Protein AF-A0A3B3WL18-F1 (afdb_monomer)

Structure (mmCIF, N/CA/C/O backbone):
data_AF-A0A3B3WL18-F1
#
_entry.id   AF-A0A3B3WL18-F1
#
loop_
_atom_site.group_PDB
_atom_site.id
_atom_site.type_symbol
_atom_site.label_atom_id
_atom_site.label_alt_id
_atom_site.label_comp_id
_atom_site.label_asym_id
_atom_site.label_entity_id
_atom_site.label_seq_id
_atom_site.pdbx_PDB_ins_code
_atom_site.Cartn_x
_atom_site.Cartn_y
_atom_site.Cartn_z
_atom_site.occupancy
_atom_site.B_iso_or_equiv
_atom_site.auth_seq_id
_atom_site.auth_comp_id
_atom_site.auth_asym_id
_atom_site.auth_atom_id
_atom_site.pdbx_PDB_model_num
ATOM 1 N N . MET A 1 1 ? 36.264 -3.648 -17.720 1.00 42.28 1 MET A N 1
ATOM 2 C CA . MET A 1 1 ? 35.865 -4.109 -16.369 1.00 42.28 1 MET A CA 1
ATOM 3 C C . MET A 1 1 ? 34.343 -4.111 -16.274 1.00 42.28 1 MET A C 1
ATOM 5 O O . MET A 1 1 ? 33.758 -3.117 -16.692 1.00 42.28 1 MET A O 1
ATOM 9 N N . PRO A 1 2 ? 33.672 -5.177 -15.800 1.00 60.69 2 PRO A N 1
ATOM 10 C CA . PRO A 1 2 ? 32.217 -5.163 -15.681 1.00 60.69 2 PRO A CA 1
ATOM 11 C C . PRO A 1 2 ? 31.807 -4.180 -14.574 1.00 60.69 2 PRO A C 1
ATOM 13 O O . PRO A 1 2 ? 32.165 -4.352 -13.411 1.00 60.69 2 PRO A O 1
ATOM 16 N N . GLY A 1 3 ? 31.094 -3.117 -14.956 1.00 58.31 3 GLY A N 1
ATOM 17 C CA . GLY A 1 3 ? 30.646 -2.064 -14.047 1.00 58.31 3 GLY A CA 1
ATOM 18 C C . GLY A 1 3 ? 29.757 -2.626 -12.941 1.00 58.31 3 GLY A C 1
ATOM 19 O O . GLY A 1 3 ? 28.768 -3.314 -13.207 1.00 58.31 3 GLY A O 1
ATOM 20 N N . GLN A 1 4 ? 30.113 -2.341 -11.690 1.00 63.97 4 GLN A N 1
ATOM 21 C CA . GLN A 1 4 ? 29.353 -2.748 -10.513 1.00 63.97 4 GLN A CA 1
ATOM 22 C C . GLN A 1 4 ? 27.944 -2.146 -10.586 1.00 63.97 4 GLN A C 1
ATOM 24 O O . GLN A 1 4 ? 27.729 -0.972 -10.280 1.00 63.97 4 GLN A O 1
ATOM 29 N N . LYS A 1 5 ? 26.962 -2.954 -11.004 1.00 62.72 5 LYS A N 1
ATOM 30 C CA . LYS A 1 5 ? 25.544 -2.579 -10.972 1.00 62.72 5 LYS A CA 1
ATOM 31 C C . LYS A 1 5 ? 25.179 -2.223 -9.532 1.00 62.72 5 LYS A C 1
ATOM 33 O O . LYS A 1 5 ? 25.142 -3.094 -8.661 1.00 62.72 5 LYS A O 1
ATOM 38 N N . ARG A 1 6 ? 24.911 -0.939 -9.282 1.00 66.81 6 ARG A N 1
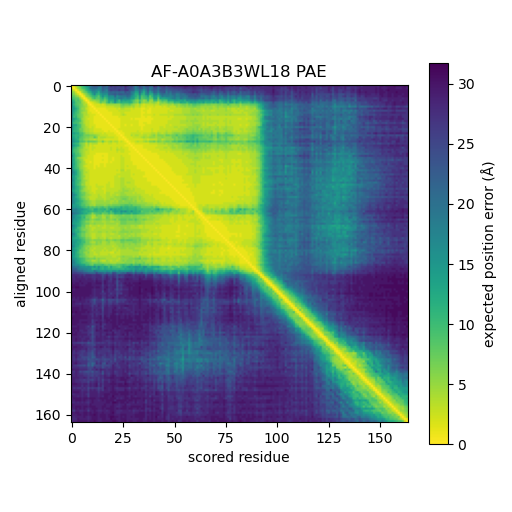ATOM 39 C CA . ARG A 1 6 ? 24.417 -0.444 -7.994 1.00 66.81 6 ARG A CA 1
ATOM 40 C C . ARG A 1 6 ? 23.100 -1.159 -7.686 1.00 66.81 6 ARG A C 1
ATOM 42 O O . ARG A 1 6 ? 22.099 -0.968 -8.372 1.00 66.81 6 ARG A O 1
ATOM 49 N N . LYS A 1 7 ? 23.112 -2.024 -6.673 1.00 72.12 7 LYS A N 1
ATOM 50 C CA . LYS A 1 7 ? 21.902 -2.666 -6.155 1.00 72.12 7 LYS A CA 1
ATOM 51 C C . LYS A 1 7 ? 21.141 -1.612 -5.356 1.00 72.12 7 LYS A C 1
ATOM 53 O O . LYS A 1 7 ? 21.628 -1.158 -4.324 1.00 72.12 7 LYS A O 1
ATOM 58 N N . TYR A 1 8 ? 19.971 -1.200 -5.836 1.00 75.88 8 TYR A N 1
ATOM 59 C CA . TYR A 1 8 ? 19.087 -0.338 -5.057 1.00 75.88 8 TYR A CA 1
ATOM 60 C C . TYR A 1 8 ? 18.666 -1.085 -3.787 1.00 75.88 8 TYR A C 1
ATOM 62 O O . TYR A 1 8 ? 18.052 -2.148 -3.863 1.00 75.88 8 TYR A O 1
ATOM 70 N N . ASN A 1 9 ? 19.027 -0.548 -2.622 1.00 80.50 9 ASN A N 1
ATOM 71 C CA . ASN A 1 9 ? 18.653 -1.121 -1.335 1.00 80.50 9 ASN A CA 1
ATOM 72 C C . ASN A 1 9 ? 17.191 -0.750 -1.059 1.00 80.50 9 ASN A C 1
ATOM 74 O O . ASN A 1 9 ? 16.915 0.384 -0.693 1.00 80.50 9 ASN A O 1
ATOM 78 N N . VAL A 1 10 ? 16.248 -1.650 -1.326 1.00 91.00 10 VAL A N 1
ATOM 79 C CA . VAL A 1 10 ? 14.809 -1.448 -1.094 1.00 91.00 10 VAL A CA 1
ATOM 80 C C . VAL A 1 10 ? 14.252 -2.627 -0.307 1.00 91.00 10 VAL A C 1
ATOM 82 O O . VAL A 1 10 ? 14.667 -3.765 -0.522 1.00 91.00 10 VAL A O 1
ATOM 85 N N . ARG A 1 11 ? 13.299 -2.367 0.599 1.00 92.25 11 ARG A N 1
ATOM 86 C CA . ARG A 1 11 ? 12.711 -3.414 1.451 1.00 92.25 11 ARG A CA 1
ATOM 87 C C . ARG A 1 11 ? 11.933 -4.454 0.643 1.00 92.25 11 ARG A C 1
ATOM 89 O O . ARG A 1 11 ? 11.974 -5.636 0.972 1.00 92.25 11 ARG A O 1
ATOM 96 N N . PHE A 1 12 ? 11.247 -4.011 -0.409 1.00 92.88 12 PHE A N 1
ATOM 97 C CA . PHE A 1 12 ? 10.486 -4.875 -1.306 1.00 92.88 12 PHE A CA 1
ATOM 98 C C . PHE A 1 12 ? 11.288 -5.177 -2.580 1.00 92.88 12 PHE A C 1
ATOM 100 O O . PHE A 1 12 ? 11.717 -4.239 -3.254 1.00 92.88 12 PHE A O 1
ATOM 107 N N . PRO A 1 13 ? 11.481 -6.456 -2.955 1.00 94.00 13 PRO A N 1
ATOM 108 C CA . PRO A 1 13 ? 12.221 -6.815 -4.161 1.00 94.00 13 PRO A CA 1
ATOM 109 C C . PRO A 1 13 ? 11.551 -6.274 -5.441 1.00 94.00 13 PRO A C 1
ATOM 111 O O . PRO A 1 13 ? 10.401 -6.635 -5.716 1.00 94.00 13 PRO A O 1
ATOM 114 N N . PRO A 1 14 ? 12.266 -5.516 -6.298 1.00 93.44 14 PRO A N 1
ATOM 115 C CA . PRO A 1 14 ? 11.706 -4.958 -7.535 1.00 93.44 14 PRO A CA 1
ATOM 116 C C . PRO A 1 14 ? 11.103 -6.017 -8.471 1.00 93.44 14 PRO A C 1
ATOM 118 O O . PRO A 1 14 ? 10.073 -5.791 -9.100 1.00 93.44 14 PRO A O 1
ATOM 121 N N . GLY A 1 15 ? 11.703 -7.213 -8.525 1.00 94.50 15 GLY A N 1
ATOM 122 C CA . GLY A 1 15 ? 11.202 -8.320 -9.346 1.00 94.50 15 GLY A CA 1
ATOM 123 C C . GLY A 1 15 ? 9.836 -8.854 -8.903 1.00 94.50 15 GLY A C 1
ATOM 124 O O . GLY A 1 15 ? 9.046 -9.275 -9.743 1.00 94.50 15 GLY A O 1
ATOM 125 N N . ARG A 1 16 ? 9.519 -8.807 -7.601 1.00 96.38 16 ARG A N 1
ATOM 126 C CA . ARG A 1 16 ? 8.196 -9.199 -7.086 1.00 96.38 16 ARG A CA 1
ATOM 127 C C . ARG A 1 16 ? 7.136 -8.168 -7.464 1.00 96.38 16 ARG A C 1
ATOM 129 O O . ARG A 1 16 ? 6.062 -8.556 -7.905 1.00 96.38 16 ARG A O 1
ATOM 136 N N . ILE A 1 17 ? 7.474 -6.883 -7.365 1.00 96.69 17 ILE A N 1
ATOM 137 C CA . ILE A 1 17 ? 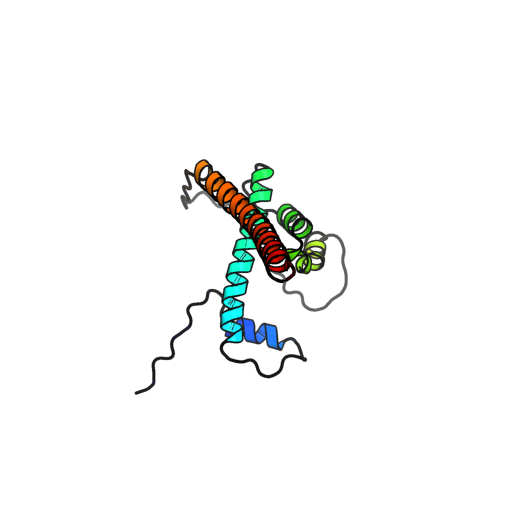6.591 -5.779 -7.761 1.00 96.69 17 ILE A CA 1
ATOM 138 C C . ILE A 1 17 ? 6.297 -5.850 -9.259 1.00 96.69 17 ILE A C 1
ATOM 140 O O . ILE A 1 17 ? 5.134 -5.845 -9.642 1.00 96.69 17 ILE A O 1
ATOM 144 N N . LYS A 1 18 ? 7.327 -6.035 -10.097 1.00 96.50 18 LYS A N 1
ATOM 145 C CA . LYS A 1 18 ? 7.154 -6.217 -11.545 1.00 96.50 18 LYS A CA 1
ATOM 146 C C . LYS A 1 18 ? 6.191 -7.365 -11.869 1.00 96.50 18 LYS A C 1
ATOM 148 O O . LYS A 1 18 ? 5.316 -7.191 -12.705 1.00 96.50 18 LYS A O 1
ATOM 153 N N . LYS A 1 19 ? 6.324 -8.513 -11.191 1.00 96.44 19 LYS A N 1
ATOM 154 C CA . LYS A 1 19 ? 5.419 -9.660 -11.383 1.00 96.44 19 LYS A CA 1
ATOM 155 C C . LYS A 1 19 ? 3.971 -9.339 -11.021 1.00 96.44 19 LYS A C 1
ATOM 157 O O . LYS A 1 19 ? 3.085 -9.825 -11.700 1.00 96.44 19 LYS A O 1
ATOM 162 N N . ILE A 1 20 ? 3.732 -8.566 -9.960 1.00 96.44 20 ILE A N 1
ATOM 163 C CA . ILE A 1 20 ? 2.378 -8.151 -9.566 1.00 96.44 20 ILE A CA 1
ATOM 164 C C . ILE A 1 20 ? 1.809 -7.161 -10.584 1.00 96.44 20 ILE A C 1
ATOM 166 O O . ILE A 1 20 ? 0.675 -7.334 -11.002 1.00 96.44 20 ILE A O 1
ATOM 170 N N . MET A 1 21 ? 2.605 -6.180 -11.023 1.00 96.56 21 MET A N 1
ATOM 171 C CA . MET A 1 21 ? 2.189 -5.215 -12.047 1.00 96.56 21 MET A CA 1
ATOM 172 C C . MET A 1 21 ? 1.800 -5.903 -13.361 1.00 96.56 21 MET A C 1
ATOM 174 O O . MET A 1 21 ? 0.792 -5.554 -13.948 1.00 96.56 21 MET A O 1
ATOM 178 N N . GLN A 1 22 ? 2.566 -6.909 -13.796 1.00 95.56 22 GLN A N 1
ATOM 179 C CA . GLN A 1 22 ? 2.301 -7.667 -15.029 1.00 95.56 22 GLN A CA 1
ATOM 180 C C . GLN A 1 22 ? 1.237 -8.766 -14.878 1.00 95.56 22 GLN A C 1
ATOM 182 O O . GLN A 1 22 ? 1.061 -9.563 -15.795 1.00 95.56 22 GLN A O 1
ATOM 187 N N . LYS A 1 23 ? 0.551 -8.859 -13.730 1.00 95.62 23 LYS A N 1
ATOM 188 C CA . LYS A 1 23 ? -0.688 -9.651 -13.655 1.00 95.62 23 LYS A CA 1
ATOM 189 C C . LYS A 1 23 ? -1.824 -8.988 -14.428 1.00 95.62 23 LYS A C 1
ATOM 191 O O . LYS A 1 23 ? -2.764 -9.675 -14.803 1.00 95.62 23 LYS A O 1
ATOM 196 N N . ASP A 1 24 ? -1.735 -7.676 -14.611 1.00 95.31 24 ASP A N 1
ATOM 197 C CA . ASP A 1 24 ? -2.673 -6.899 -15.400 1.00 95.31 24 ASP A CA 1
ATOM 198 C C . ASP A 1 24 ? -2.302 -6.997 -16.887 1.00 95.31 24 ASP A C 1
ATOM 200 O O . ASP A 1 24 ? -1.153 -6.746 -17.267 1.00 95.31 24 ASP A O 1
ATOM 204 N N . THR A 1 25 ? -3.271 -7.391 -17.716 1.00 94.44 25 THR A N 1
ATOM 205 C CA . THR A 1 25 ? -3.106 -7.563 -19.165 1.00 94.44 25 THR A CA 1
ATOM 206 C C . THR A 1 25 ? -2.839 -6.245 -19.881 1.00 94.44 25 THR A C 1
ATOM 208 O O . THR A 1 25 ? -2.187 -6.245 -20.923 1.00 94.44 25 THR A O 1
ATOM 211 N N . GLU A 1 26 ? -3.267 -5.124 -19.302 1.00 94.69 26 GLU A N 1
ATOM 212 C CA . GLU A 1 26 ? -3.076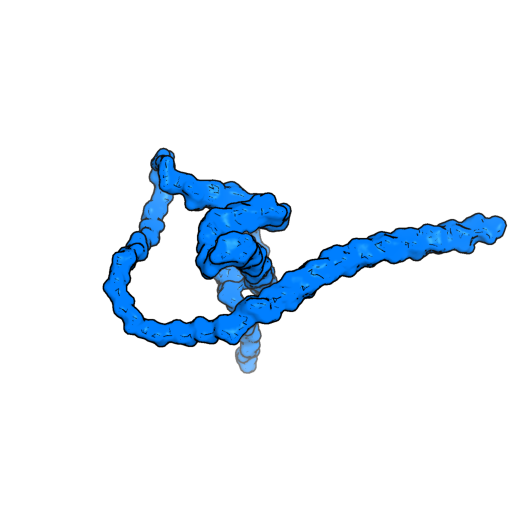 -3.781 -19.857 1.00 94.69 26 GLU A CA 1
ATOM 213 C C . GLU A 1 26 ? -1.648 -3.245 -19.625 1.00 94.69 26 GLU A C 1
ATOM 215 O O . GLU A 1 26 ? -1.227 -2.240 -20.205 1.00 94.69 26 GLU A O 1
ATOM 220 N N . VAL A 1 27 ? -0.849 -3.909 -18.780 1.00 92.75 27 VAL A N 1
ATOM 221 C CA . VAL A 1 27 ? 0.498 -3.452 -18.419 1.00 92.75 27 VAL A CA 1
ATOM 222 C C . VAL A 1 27 ? 1.558 -4.083 -19.325 1.00 92.75 27 VAL A C 1
ATOM 224 O O . VAL A 1 27 ? 2.004 -5.213 -19.131 1.00 92.75 27 VAL A O 1
ATOM 227 N N . GLY A 1 28 ? 2.041 -3.294 -20.289 1.00 91.94 28 GLY A N 1
ATOM 228 C CA . GLY A 1 28 ? 3.113 -3.676 -21.215 1.00 91.94 28 GLY A CA 1
ATOM 229 C C . GLY A 1 28 ? 4.537 -3.629 -20.627 1.00 91.94 28 GLY A C 1
ATOM 230 O O . GLY A 1 28 ? 4.871 -4.230 -19.599 1.00 91.94 28 GLY A O 1
ATOM 231 N N . ARG A 1 29 ? 5.458 -2.942 -21.320 1.00 93.88 29 ARG A N 1
ATOM 232 C CA . ARG A 1 29 ? 6.866 -2.845 -20.891 1.00 93.88 29 ARG A CA 1
ATOM 233 C C . ARG A 1 29 ? 7.016 -1.834 -19.753 1.00 93.88 29 ARG A C 1
ATOM 235 O O . ARG A 1 29 ? 6.652 -0.674 -19.891 1.00 93.88 29 ARG A O 1
ATOM 242 N N . ILE A 1 30 ? 7.631 -2.262 -18.652 1.00 94.19 30 ILE A N 1
ATOM 243 C CA . ILE A 1 30 ? 7.856 -1.425 -17.466 1.00 94.19 30 ILE A CA 1
ATOM 244 C C . ILE A 1 30 ? 9.323 -0.987 -17.410 1.00 94.19 30 ILE A C 1
ATOM 246 O O . ILE A 1 30 ? 10.230 -1.823 -17.480 1.00 94.19 30 ILE A O 1
ATOM 250 N N . ALA A 1 31 ? 9.562 0.313 -17.230 1.00 95.44 31 ALA A N 1
ATOM 251 C CA . ALA A 1 31 ? 10.902 0.857 -17.031 1.00 95.44 31 ALA A CA 1
ATOM 252 C C . ALA A 1 31 ? 11.528 0.368 -15.712 1.00 95.44 31 ALA A C 1
ATOM 254 O O . ALA A 1 31 ? 10.852 0.214 -14.696 1.00 95.44 31 ALA A O 1
ATOM 255 N N . MET A 1 32 ? 12.850 0.176 -15.697 1.00 91.19 32 MET A N 1
ATOM 256 C CA . MET A 1 32 ? 13.561 -0.415 -14.552 1.00 91.19 32 MET A CA 1
ATOM 257 C C . MET A 1 32 ? 13.411 0.375 -13.241 1.00 91.19 32 MET A C 1
ATOM 259 O O . MET A 1 32 ? 13.447 -0.223 -12.167 1.00 91.19 32 MET A O 1
ATOM 263 N N . ALA A 1 33 ? 13.227 1.696 -13.319 1.00 93.81 33 ALA A N 1
ATOM 264 C CA . ALA A 1 33 ? 13.079 2.559 -12.148 1.00 93.81 33 ALA A CA 1
ATOM 265 C C . ALA A 1 33 ? 11.709 2.421 -11.457 1.00 93.81 33 ALA A C 1
ATOM 267 O O . ALA A 1 33 ? 11.619 2.584 -10.242 1.00 93.81 33 ALA A O 1
ATOM 268 N N . VAL A 1 34 ? 10.649 2.080 -12.199 1.00 95.88 34 VAL A N 1
ATOM 269 C CA . VAL A 1 34 ? 9.267 2.110 -11.689 1.00 95.88 34 VAL A CA 1
ATOM 270 C C . VAL A 1 34 ? 9.064 1.137 -10.519 1.00 95.88 34 VAL A C 1
ATOM 272 O O . VAL A 1 34 ? 8.623 1.584 -9.458 1.00 95.88 34 VAL A O 1
ATOM 275 N N . PRO A 1 35 ? 9.474 -0.147 -10.602 1.00 95.81 35 PRO A N 1
ATOM 276 C CA . PRO A 1 35 ? 9.337 -1.063 -9.471 1.00 95.81 35 PRO A CA 1
ATOM 277 C C . PRO A 1 35 ? 10.155 -0.644 -8.240 1.00 95.81 35 PRO A C 1
ATOM 279 O O . PRO A 1 35 ? 9.761 -0.939 -7.115 1.00 95.81 35 PRO A O 1
ATOM 282 N N . VAL A 1 36 ? 11.283 0.054 -8.427 1.00 94.38 36 VAL A N 1
ATOM 283 C CA . VAL A 1 36 ? 12.123 0.553 -7.320 1.00 94.38 36 VAL A CA 1
ATOM 284 C C . VAL A 1 36 ? 11.424 1.699 -6.582 1.00 94.38 36 VAL A C 1
ATOM 286 O O . VAL A 1 36 ? 11.433 1.730 -5.352 1.00 94.38 36 VAL A O 1
ATOM 289 N N . ILE A 1 37 ? 10.779 2.612 -7.312 1.00 95.38 37 ILE A N 1
ATOM 290 C CA . ILE A 1 37 ? 10.017 3.726 -6.730 1.00 95.38 37 ILE A CA 1
ATOM 291 C C . ILE A 1 37 ? 8.791 3.198 -5.981 1.00 95.38 37 ILE A C 1
ATOM 293 O O . ILE A 1 37 ? 8.565 3.575 -4.831 1.00 95.38 37 ILE A O 1
ATOM 297 N N . ILE A 1 38 ? 8.049 2.265 -6.583 1.00 96.62 38 ILE A N 1
ATOM 298 C CA . ILE A 1 38 ? 6.889 1.632 -5.939 1.00 96.62 38 ILE A CA 1
ATOM 299 C C . ILE A 1 38 ? 7.306 0.934 -4.640 1.00 96.62 38 ILE A C 1
ATOM 301 O O . ILE A 1 38 ? 6.615 1.061 -3.634 1.00 96.62 38 ILE A O 1
ATOM 305 N N . ALA A 1 39 ? 8.466 0.267 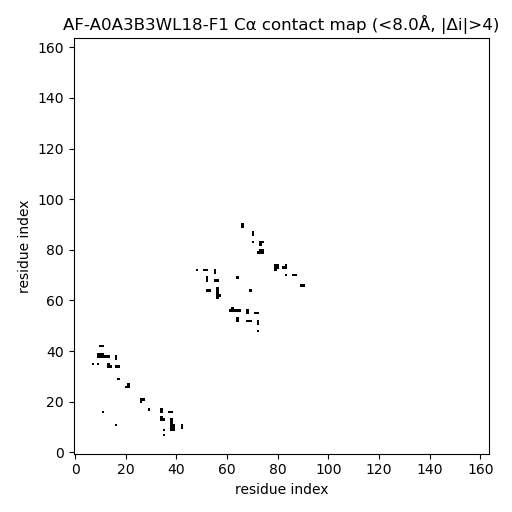-4.607 1.00 96.06 39 ALA A N 1
ATOM 306 C CA . ALA A 1 39 ? 8.980 -0.352 -3.383 1.00 96.06 39 ALA A CA 1
ATOM 307 C C . ALA A 1 39 ? 9.122 0.657 -2.231 1.00 96.06 39 ALA A C 1
ATOM 309 O O . ALA A 1 39 ? 8.785 0.348 -1.088 1.00 96.06 39 ALA A O 1
ATOM 310 N N . ARG A 1 40 ? 9.603 1.871 -2.523 1.00 95.25 40 ARG A N 1
ATOM 311 C CA . ARG A 1 40 ? 9.727 2.947 -1.530 1.00 95.25 40 ARG A CA 1
ATOM 312 C C . ARG A 1 40 ? 8.377 3.529 -1.132 1.00 95.25 40 ARG A C 1
ATOM 314 O O . ARG A 1 40 ? 8.148 3.749 0.055 1.00 95.25 40 ARG A O 1
ATOM 321 N N . ALA A 1 41 ? 7.470 3.707 -2.088 1.00 96.06 41 ALA A N 1
ATOM 322 C CA . ALA A 1 41 ? 6.113 4.162 -1.809 1.00 96.06 41 ALA A CA 1
ATOM 323 C C . ALA A 1 41 ? 5.361 3.182 -0.890 1.00 96.06 41 ALA A C 1
ATOM 325 O O . ALA A 1 41 ? 4.748 3.611 0.083 1.00 96.06 41 ALA A O 1
ATOM 326 N N . LEU A 1 42 ? 5.480 1.871 -1.127 1.00 96.69 42 LEU A N 1
ATOM 327 C CA . LEU A 1 42 ? 4.888 0.833 -0.275 1.00 96.69 42 LEU A CA 1
ATOM 328 C C . LEU A 1 42 ? 5.451 0.851 1.152 1.00 96.69 42 LEU A C 1
ATOM 330 O O . LEU A 1 42 ? 4.716 0.632 2.112 1.00 96.69 42 LEU A O 1
ATOM 334 N N . GLU A 1 43 ? 6.741 1.150 1.311 1.00 94.00 43 GLU A N 1
ATOM 335 C CA . GLU A 1 43 ? 7.358 1.309 2.630 1.00 94.00 43 GLU A CA 1
ATOM 336 C C . GLU A 1 43 ? 6.750 2.496 3.396 1.00 94.00 43 GLU A C 1
ATOM 338 O O . GLU A 1 43 ? 6.406 2.368 4.572 1.00 94.00 43 GLU A O 1
ATOM 343 N N . MET A 1 44 ? 6.578 3.640 2.729 1.00 94.38 44 MET A N 1
ATOM 344 C CA . MET A 1 44 ? 5.934 4.818 3.321 1.00 94.38 44 MET A CA 1
ATOM 345 C C . MET A 1 44 ? 4.455 4.563 3.624 1.00 94.38 44 MET A C 1
ATOM 347 O O . MET A 1 44 ? 3.971 4.939 4.692 1.00 94.38 44 MET A O 1
ATOM 351 N N . PHE A 1 45 ? 3.758 3.878 2.718 1.00 95.62 45 PHE A N 1
ATOM 352 C CA . PHE A 1 45 ? 2.360 3.503 2.877 1.00 95.62 45 PHE A CA 1
ATOM 353 C C . PHE A 1 45 ? 2.144 2.635 4.123 1.00 95.62 45 PHE A C 1
ATOM 355 O O . PHE A 1 45 ? 1.338 2.987 4.982 1.00 95.62 45 PHE A O 1
ATOM 362 N N . LEU A 1 46 ? 2.915 1.553 4.280 1.00 95.75 46 LEU A N 1
ATOM 363 C CA . LEU A 1 46 ? 2.791 0.658 5.435 1.00 95.75 46 LEU A CA 1
ATOM 364 C C . LEU A 1 46 ? 3.133 1.356 6.751 1.00 95.75 46 LEU A C 1
ATOM 366 O O . LEU A 1 46 ? 2.436 1.154 7.743 1.00 95.75 46 LEU A O 1
ATOM 370 N N . LYS A 1 47 ? 4.162 2.214 6.766 1.00 94.94 47 LYS A N 1
ATOM 371 C CA . LYS A 1 47 ? 4.477 3.035 7.944 1.00 94.94 47 LYS A CA 1
ATOM 372 C C . LYS A 1 47 ? 3.300 3.930 8.323 1.00 94.94 47 LYS A C 1
ATOM 374 O O . LYS A 1 47 ? 2.962 4.005 9.502 1.00 94.94 47 LYS A O 1
ATOM 379 N N . SER A 1 48 ? 2.661 4.573 7.346 1.00 95.50 48 SER A N 1
ATOM 380 C CA . SER A 1 48 ? 1.505 5.441 7.586 1.00 95.50 48 SER A CA 1
ATOM 381 C C . SER A 1 48 ? 0.311 4.652 8.131 1.00 95.50 48 SER A C 1
ATOM 383 O O . SER A 1 48 ? -0.215 4.995 9.191 1.00 95.50 48 SER A O 1
ATOM 385 N N . LEU A 1 49 ? -0.051 3.548 7.471 1.00 94.94 49 LEU A N 1
ATOM 386 C CA . LEU A 1 49 ? -1.175 2.697 7.861 1.00 94.94 49 LEU A CA 1
ATOM 387 C C . LEU A 1 49 ? -1.000 2.124 9.273 1.00 94.94 49 LEU A C 1
ATOM 389 O O . LEU A 1 49 ? -1.910 2.213 10.101 1.00 94.94 49 LEU A O 1
ATOM 393 N N . LEU A 1 50 ? 0.177 1.566 9.573 1.00 94.56 50 LEU A N 1
ATOM 394 C CA . LEU A 1 50 ? 0.458 0.967 10.879 1.00 94.56 50 LEU A CA 1
ATOM 395 C C . LEU A 1 50 ? 0.518 2.016 11.986 1.00 94.56 50 LEU A C 1
ATOM 397 O O . LEU A 1 50 ? -0.048 1.791 13.052 1.00 94.56 50 LEU A O 1
ATOM 401 N N . THR A 1 51 ? 1.129 3.176 11.734 1.00 94.69 51 THR A N 1
ATOM 402 C CA . THR A 1 51 ? 1.157 4.277 12.709 1.00 94.69 51 THR A CA 1
ATOM 403 C C . THR A 1 51 ? -0.261 4.704 13.078 1.00 94.69 51 THR A C 1
ATOM 405 O O . THR A 1 51 ? -0.602 4.764 14.255 1.00 94.69 51 THR A O 1
ATOM 408 N N . LYS A 1 52 ? -1.120 4.935 12.081 1.00 94.06 52 LYS A N 1
ATOM 409 C CA . LYS A 1 52 ? -2.513 5.352 12.292 1.00 94.06 52 LYS A CA 1
ATOM 410 C C . LYS A 1 52 ? -3.339 4.295 13.020 1.00 94.06 52 LYS A C 1
ATOM 412 O O . LYS A 1 52 ? -4.052 4.609 13.969 1.00 94.06 52 LYS A O 1
ATOM 417 N N . THR A 1 53 ? -3.175 3.032 12.642 1.00 94.44 53 THR A N 1
ATOM 418 C CA . THR A 1 53 ? -3.844 1.912 13.316 1.00 94.44 53 THR A CA 1
ATOM 419 C C . THR A 1 53 ? -3.378 1.769 14.770 1.00 94.44 53 THR A C 1
ATOM 421 O O . THR A 1 53 ? -4.182 1.508 15.667 1.00 94.44 53 THR A O 1
ATOM 424 N N . CYS A 1 54 ? -2.087 1.980 15.031 1.00 93.81 54 CYS A N 1
ATOM 425 C CA . CYS A 1 54 ? -1.524 1.963 16.377 1.00 93.81 54 CYS A CA 1
ATOM 426 C C . CYS A 1 54 ? -2.098 3.094 17.244 1.00 93.81 54 CYS A C 1
ATOM 428 O O . CYS A 1 54 ? -2.440 2.854 18.397 1.00 93.81 54 CYS A O 1
ATOM 430 N N . LEU A 1 55 ? -2.300 4.296 16.690 1.00 92.75 55 LEU A N 1
ATOM 431 C CA . LEU A 1 55 ? -2.960 5.397 17.408 1.00 92.75 55 LEU A CA 1
ATOM 432 C C . LEU A 1 55 ? -4.388 5.028 17.839 1.00 92.75 55 LEU A C 1
ATOM 434 O O . LEU A 1 55 ? -4.760 5.278 18.981 1.00 92.75 55 LEU A O 1
ATOM 438 N N . ILE A 1 56 ? -5.164 4.377 16.966 1.00 92.25 56 ILE A N 1
ATOM 439 C CA . ILE A 1 56 ? -6.515 3.888 17.304 1.00 92.25 56 ILE A CA 1
ATOM 440 C C . ILE A 1 56 ? -6.456 2.809 18.392 1.00 92.25 56 ILE A C 1
ATOM 442 O O . ILE A 1 56 ? -7.290 2.787 19.293 1.00 92.25 56 ILE A O 1
ATOM 446 N N . THR A 1 57 ? -5.463 1.923 18.320 1.00 92.75 57 THR A N 1
ATOM 447 C CA . THR A 1 57 ? -5.265 0.839 19.294 1.00 92.75 57 THR A CA 1
ATOM 448 C C . THR A 1 57 ? -4.957 1.405 20.685 1.00 92.75 57 THR A C 1
ATOM 450 O O . THR A 1 57 ? -5.604 1.030 21.662 1.00 92.75 57 THR A O 1
ATOM 453 N N . GLN A 1 58 ? -4.043 2.375 20.760 1.00 91.50 58 GLN A N 1
ATOM 454 C CA . GLN A 1 58 ? -3.676 3.053 22.004 1.00 91.50 58 GLN A CA 1
ATOM 455 C C . GLN A 1 58 ? -4.820 3.902 22.567 1.00 91.50 58 GLN A C 1
ATOM 457 O O . GLN A 1 58 ? -5.025 3.913 23.776 1.00 91.50 58 GLN A O 1
ATOM 462 N N . ALA A 1 59 ? -5.620 4.550 21.712 1.00 90.62 59 ALA A N 1
ATOM 463 C CA . ALA A 1 59 ? -6.814 5.281 22.143 1.00 90.62 59 ALA A CA 1
ATOM 464 C C . ALA A 1 59 ? -7.869 4.373 22.804 1.00 90.62 59 ALA A C 1
ATOM 466 O O . ALA A 1 59 ? -8.682 4.846 23.591 1.00 90.62 59 ALA A O 1
ATOM 467 N N . LYS A 1 60 ? -7.842 3.067 22.508 1.00 87.50 60 LYS A N 1
ATOM 468 C CA . LYS A 1 60 ? -8.669 2.036 23.155 1.00 87.50 60 LYS A CA 1
ATOM 469 C C . LYS A 1 60 ? -7.950 1.317 24.305 1.00 87.50 60 LYS A C 1
ATOM 471 O O . LYS A 1 60 ? -8.422 0.272 24.740 1.00 87.50 60 LYS A O 1
ATOM 476 N N . PHE A 1 61 ? -6.810 1.844 24.763 1.00 87.31 61 PHE A N 1
ATOM 477 C CA . PHE A 1 61 ? -5.961 1.263 25.812 1.00 87.31 61 PHE A CA 1
ATOM 478 C C . PHE A 1 61 ? -5.542 -0.187 25.540 1.00 87.31 61 PHE A C 1
ATOM 480 O O . PHE A 1 61 ? -5.345 -0.979 26.459 1.00 87.31 61 PHE A O 1
ATOM 487 N N . ASN A 1 62 ? -5.408 -0.545 24.262 1.00 84.88 62 ASN A N 1
ATOM 488 C CA . ASN A 1 62 ? -4.988 -1.873 23.854 1.00 84.88 62 ASN A CA 1
ATOM 489 C C . ASN A 1 62 ? -3.546 -1.822 23.324 1.00 84.88 62 ASN A C 1
ATOM 491 O O . ASN A 1 62 ? -3.137 -0.872 22.658 1.00 84.88 62 ASN A O 1
ATOM 495 N N . ASN A 1 63 ? -2.777 -2.867 23.617 1.00 85.69 63 ASN A N 1
ATOM 496 C CA . ASN A 1 63 ? -1.389 -3.017 23.175 1.00 85.69 63 ASN A CA 1
ATOM 497 C C . ASN A 1 63 ? -1.271 -3.903 21.924 1.00 85.69 63 ASN A C 1
ATOM 499 O O . ASN A 1 63 ? -0.192 -4.030 21.349 1.00 85.69 63 ASN A O 1
ATOM 503 N N . ILE A 1 64 ? -2.377 -4.522 21.497 1.00 90.19 64 ILE A N 1
ATOM 504 C CA . ILE A 1 64 ? -2.420 -5.460 20.375 1.00 90.19 64 ILE A CA 1
ATOM 505 C C . ILE A 1 64 ? -3.297 -4.892 19.263 1.00 90.19 64 ILE A C 1
ATOM 507 O O . ILE A 1 64 ? -4.488 -4.631 19.446 1.00 90.19 64 ILE A O 1
ATOM 511 N N . VAL A 1 65 ? -2.712 -4.746 18.074 1.00 90.81 65 VAL A N 1
ATOM 512 C CA . VAL A 1 65 ? -3.446 -4.346 16.871 1.00 90.81 65 VAL A CA 1
ATOM 513 C C . VAL A 1 65 ? -4.352 -5.493 16.419 1.00 90.81 65 VAL A C 1
ATOM 515 O O . VAL A 1 65 ? -3.875 -6.572 16.080 1.00 90.81 65 VAL A O 1
ATOM 518 N N . SER A 1 66 ? -5.660 -5.239 16.389 1.00 90.19 66 SER A N 1
ATOM 519 C CA . SER A 1 66 ? -6.676 -6.167 15.883 1.00 90.19 66 SER A CA 1
ATOM 520 C C . SER A 1 66 ? -7.209 -5.722 14.515 1.00 90.19 66 SER A C 1
ATOM 522 O O . SER A 1 66 ? -7.117 -4.545 14.154 1.00 90.19 66 SER A O 1
ATOM 524 N N . VAL A 1 67 ? -7.830 -6.648 13.776 1.00 91.00 67 VAL A N 1
ATOM 525 C CA . VAL A 1 67 ? -8.511 -6.384 12.493 1.00 91.00 67 VAL A CA 1
ATOM 526 C C . VAL A 1 67 ? -9.564 -5.282 12.646 1.00 91.00 67 VAL A C 1
ATOM 528 O O . VAL A 1 67 ? -9.676 -4.412 11.786 1.00 91.00 67 VAL A O 1
ATOM 531 N N . ALA A 1 68 ? -10.263 -5.236 13.785 1.00 90.81 68 ALA A N 1
ATOM 532 C CA . ALA A 1 68 ? -11.234 -4.183 14.082 1.00 90.81 68 ALA A CA 1
ATOM 533 C C . ALA A 1 68 ? -10.600 -2.778 14.116 1.00 90.81 68 ALA A C 1
ATOM 535 O O . ALA A 1 68 ? -11.203 -1.812 13.651 1.00 90.81 68 ALA A O 1
ATOM 536 N N . HIS A 1 69 ? -9.368 -2.648 14.627 1.00 92.50 69 HIS A N 1
ATOM 537 C CA . HIS A 1 69 ? -8.656 -1.365 14.649 1.00 92.50 69 HIS A CA 1
ATOM 538 C C . HIS A 1 69 ? -8.225 -0.943 13.243 1.00 92.50 69 HIS A C 1
ATOM 540 O O . HIS A 1 69 ? -8.311 0.237 12.904 1.00 92.50 69 HIS A O 1
ATOM 546 N N . MET A 1 70 ? -7.794 -1.899 12.412 1.00 93.44 70 MET A N 1
ATOM 547 C CA . MET A 1 70 ? -7.456 -1.630 11.011 1.00 93.44 70 MET A CA 1
ATOM 548 C C . MET A 1 70 ? -8.687 -1.217 10.204 1.00 93.44 70 MET A C 1
ATOM 550 O O . MET A 1 70 ? -8.610 -0.247 9.457 1.00 93.44 70 MET A O 1
ATOM 554 N N . LYS A 1 71 ? -9.831 -1.885 10.393 1.00 93.25 71 LYS A N 1
ATOM 555 C CA . LYS A 1 71 ? -11.086 -1.525 9.717 1.00 93.25 71 LYS A CA 1
ATOM 556 C C . LYS A 1 71 ? -11.518 -0.099 10.066 1.00 93.25 71 LYS A C 1
ATOM 558 O O . LYS A 1 71 ? -11.737 0.712 9.172 1.00 93.25 71 LYS A O 1
ATOM 563 N N . GLN A 1 72 ? -11.493 0.247 11.353 1.00 92.94 72 GLN A N 1
ATOM 564 C CA . GLN A 1 72 ? -11.775 1.612 11.801 1.00 92.94 72 GLN A CA 1
ATOM 565 C C . GLN A 1 72 ? -10.798 2.640 11.198 1.00 92.94 72 GLN A C 1
ATOM 567 O O . GLN A 1 72 ? -11.207 3.737 10.817 1.00 92.94 72 GLN A O 1
ATOM 572 N N . CYS A 1 73 ? -9.510 2.299 11.088 1.00 94.00 73 CYS A N 1
ATOM 573 C CA . CYS A 1 73 ? -8.500 3.146 10.445 1.00 94.00 73 CYS A CA 1
ATOM 574 C C . CYS A 1 73 ? -8.843 3.425 8.973 1.00 94.00 73 CYS A C 1
ATOM 576 O O . CYS A 1 73 ? -8.812 4.573 8.532 1.00 94.00 73 CYS A O 1
ATOM 578 N N . ILE A 1 74 ? -9.216 2.376 8.237 1.00 94.81 74 ILE A N 1
ATOM 579 C CA . ILE A 1 74 ? -9.572 2.429 6.814 1.00 94.81 74 ILE A CA 1
ATOM 580 C C . ILE A 1 74 ? -10.842 3.261 6.578 1.00 94.81 74 ILE A C 1
ATOM 582 O O . ILE A 1 74 ? -10.928 3.991 5.593 1.00 94.81 74 ILE A O 1
ATOM 586 N N . GLU A 1 75 ? -11.820 3.180 7.479 1.00 92.81 75 GLU A N 1
ATOM 587 C CA . GLU A 1 75 ? -13.059 3.962 7.401 1.00 92.81 75 GLU A CA 1
ATOM 588 C C . GLU A 1 75 ? -12.856 5.443 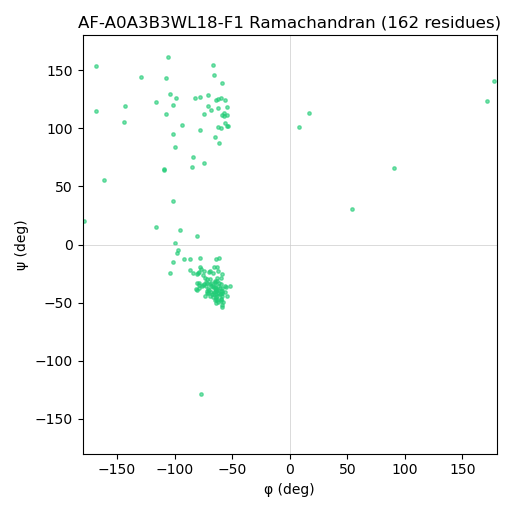7.729 1.00 92.81 75 GLU A C 1
ATOM 590 O O . GLU A 1 75 ? -13.548 6.293 7.169 1.00 92.81 75 GLU A O 1
ATOM 595 N N . SER A 1 76 ? -11.906 5.747 8.615 1.00 92.19 76 SER A N 1
ATOM 596 C CA . SER A 1 76 ? -11.644 7.111 9.085 1.00 92.19 76 SER A CA 1
ATOM 597 C C . SER A 1 76 ? -10.829 7.938 8.084 1.00 92.19 76 SER A C 1
ATOM 599 O O . SER A 1 76 ? -11.023 9.148 7.968 1.00 92.19 76 SER A O 1
ATOM 601 N N . GLU A 1 77 ? -9.897 7.309 7.364 1.00 92.69 77 GLU A N 1
ATOM 602 C CA . GLU A 1 77 ? -8.933 7.995 6.500 1.00 92.69 77 GLU A CA 1
ATOM 603 C C . GLU A 1 77 ? -9.256 7.788 5.016 1.00 92.69 77 GLU A C 1
ATOM 605 O O . GLU A 1 77 ? -9.057 6.704 4.468 1.00 92.69 77 GLU A O 1
ATOM 610 N N . LYS A 1 78 ? -9.655 8.863 4.318 1.00 92.62 78 LYS A N 1
ATOM 611 C CA . LYS A 1 78 ? -10.038 8.835 2.888 1.00 92.62 78 LYS A CA 1
ATOM 612 C C . LYS A 1 78 ? -8.994 8.181 1.979 1.00 92.62 78 LYS A C 1
ATOM 614 O O . LYS A 1 78 ? -9.346 7.490 1.029 1.00 92.62 78 LYS A O 1
ATOM 619 N N . LEU A 1 79 ? -7.710 8.377 2.286 1.00 92.19 79 LEU A N 1
ATOM 620 C CA . LEU A 1 79 ? -6.593 7.820 1.519 1.00 92.19 79 LEU A CA 1
ATOM 621 C C . LEU A 1 79 ? -6.518 6.290 1.575 1.00 92.19 79 LEU A C 1
ATOM 623 O O . LEU A 1 79 ? -5.878 5.697 0.715 1.00 92.19 79 LEU A O 1
ATOM 627 N N . PHE A 1 80 ? -7.153 5.650 2.558 1.00 94.81 80 PHE A N 1
ATOM 628 C CA . PHE A 1 80 ? -7.164 4.196 2.721 1.00 94.81 80 PHE A CA 1
ATOM 629 C C . PHE A 1 80 ? -8.438 3.537 2.189 1.00 94.81 80 PHE A C 1
ATOM 631 O O . PHE A 1 80 ? -8.536 2.316 2.239 1.00 94.81 80 PHE A O 1
ATOM 638 N N . HIS A 1 81 ? -9.388 4.292 1.625 1.00 93.69 81 HIS A N 1
ATOM 639 C CA . HIS A 1 81 ? -10.669 3.737 1.167 1.00 93.69 81 HIS A CA 1
ATOM 640 C C . HIS A 1 81 ? -10.535 2.639 0.109 1.00 93.69 81 HIS A C 1
ATOM 642 O O . HIS A 1 81 ? -11.396 1.771 0.040 1.00 93.69 81 HIS A O 1
ATOM 648 N N . PHE A 1 82 ? -9.443 2.621 -0.657 1.00 95.25 82 PHE A N 1
ATOM 649 C CA . PHE A 1 82 ? -9.151 1.542 -1.604 1.00 95.25 82 PHE A CA 1
ATOM 650 C C . PHE A 1 82 ? -8.981 0.161 -0.937 1.00 95.25 82 PHE A C 1
ATOM 652 O O . PHE A 1 82 ? -8.918 -0.850 -1.628 1.00 95.25 82 PHE A O 1
ATOM 659 N N . LEU A 1 83 ? -8.881 0.108 0.397 1.00 94.44 83 LEU A N 1
ATOM 660 C CA . LEU A 1 83 ? -8.820 -1.121 1.186 1.00 94.44 83 LEU A CA 1
ATOM 661 C C . LEU A 1 83 ? -10.170 -1.551 1.778 1.00 94.44 83 LEU A C 1
ATOM 663 O O . LEU A 1 83 ? -10.205 -2.597 2.421 1.00 94.44 83 LEU A O 1
ATOM 667 N N . LYS A 1 84 ? -11.255 -0.776 1.627 1.00 92.12 84 LYS A N 1
ATOM 668 C CA . LYS A 1 84 ? -12.544 -1.066 2.287 1.00 92.12 84 LYS A CA 1
ATOM 669 C C . LYS A 1 84 ? -13.096 -2.432 1.904 1.00 92.12 84 LYS A C 1
ATOM 671 O O . LYS A 1 84 ? -13.280 -3.267 2.785 1.00 92.12 84 LYS A O 1
ATOM 676 N N . ASP A 1 85 ? -13.221 -2.682 0.608 1.00 90.81 85 ASP A N 1
ATOM 677 C CA . ASP A 1 85 ? -13.768 -3.933 0.076 1.00 90.81 85 ASP A CA 1
ATOM 678 C C . ASP A 1 85 ? -12.950 -5.150 0.550 1.00 90.81 85 ASP A C 1
ATOM 680 O O . ASP A 1 85 ? -13.492 -6.192 0.919 1.00 90.81 85 ASP A O 1
ATOM 684 N N . LEU A 1 86 ? -11.623 -4.996 0.637 1.00 91.56 86 LEU A N 1
ATOM 685 C CA . LEU A 1 86 ? -10.725 -6.031 1.160 1.00 91.56 86 LEU A CA 1
ATOM 686 C C . LEU A 1 86 ? -10.885 -6.239 2.675 1.00 91.56 86 LEU A C 1
ATOM 688 O O . LEU A 1 86 ? -10.810 -7.368 3.162 1.00 91.56 86 LEU A O 1
ATOM 692 N N . ALA A 1 87 ? -11.079 -5.160 3.434 1.00 88.44 87 ALA A N 1
ATOM 693 C CA . ALA A 1 87 ? -11.230 -5.209 4.885 1.00 88.44 87 ALA A CA 1
ATOM 694 C C . ALA A 1 87 ? -12.579 -5.805 5.315 1.00 88.44 87 ALA A C 1
ATOM 696 O O . ALA A 1 87 ? -12.647 -6.483 6.341 1.00 88.44 87 ALA A O 1
ATOM 697 N N . GLU A 1 88 ? -13.640 -5.587 4.540 1.00 86.56 88 GLU A N 1
ATOM 698 C CA . GLU A 1 88 ? -14.959 -6.173 4.786 1.00 86.56 88 GLU A CA 1
ATOM 699 C C . GLU A 1 88 ? -14.925 -7.699 4.656 1.00 86.56 88 GLU A C 1
ATOM 701 O O . GLU A 1 88 ? -15.338 -8.401 5.588 1.00 86.56 88 GLU A O 1
ATOM 706 N N . GLY A 1 89 ? -14.315 -8.213 3.582 1.00 81.94 89 GLY A N 1
ATOM 707 C CA . GLY A 1 89 ? -14.133 -9.652 3.373 1.00 81.94 89 GLY A CA 1
ATOM 708 C C . GLY A 1 89 ? -13.327 -10.335 4.485 1.00 81.94 89 GLY A C 1
ATOM 709 O O . GLY A 1 89 ? -13.638 -11.458 4.876 1.00 81.94 89 GLY A O 1
ATOM 710 N N . ALA A 1 90 ? -12.345 -9.643 5.072 1.00 74.88 90 ALA A N 1
ATOM 711 C CA . ALA A 1 90 ? -11.517 -10.184 6.154 1.00 74.88 90 ALA A CA 1
ATOM 712 C C . ALA A 1 90 ? -12.268 -10.373 7.488 1.00 74.88 90 ALA A C 1
ATOM 714 O O . ALA A 1 90 ? -11.845 -11.177 8.317 1.00 74.88 90 ALA A O 1
ATOM 715 N N . THR A 1 91 ? -13.368 -9.646 7.717 1.00 64.62 91 THR A N 1
ATOM 716 C CA . THR A 1 91 ? -14.183 -9.770 8.942 1.00 64.62 91 THR A CA 1
ATOM 717 C C . THR A 1 91 ? -15.327 -10.780 8.830 1.00 64.62 91 THR A C 1
ATOM 719 O O . THR A 1 91 ? -15.900 -11.155 9.849 1.00 64.62 91 THR A O 1
ATOM 722 N N . SER A 1 92 ? -15.643 -11.248 7.618 1.00 55.97 92 SER A N 1
ATOM 723 C CA . SER A 1 92 ? -16.815 -12.083 7.324 1.00 55.97 92 SER A CA 1
ATOM 724 C C . SER A 1 92 ? -16.494 -13.577 7.178 1.00 55.97 92 SER A C 1
ATOM 726 O O . SER A 1 92 ? -17.090 -14.272 6.354 1.00 55.97 92 SER A O 1
ATOM 728 N N . THR A 1 93 ? -15.578 -14.128 7.979 1.00 48.47 93 THR A N 1
ATOM 729 C CA . THR A 1 93 ? -15.409 -15.590 8.062 1.00 48.47 93 THR A CA 1
ATOM 730 C C . THR A 1 93 ? -16.549 -16.222 8.866 1.00 48.47 93 THR A C 1
ATOM 732 O O . THR A 1 93 ? -16.344 -16.674 9.989 1.00 48.47 93 THR A O 1
ATOM 735 N N . ALA A 1 94 ? -17.754 -16.222 8.289 1.00 45.94 94 ALA A N 1
ATOM 736 C CA . ALA A 1 94 ? -18.886 -17.065 8.666 1.00 45.94 94 ALA A CA 1
ATOM 737 C C . ALA A 1 94 ? -19.944 -17.145 7.539 1.00 45.94 94 ALA A C 1
ATOM 739 O O . ALA A 1 94 ? -21.088 -16.798 7.788 1.00 45.94 94 ALA A O 1
ATOM 740 N N . THR A 1 95 ? -19.591 -17.555 6.308 1.00 41.25 95 THR A N 1
ATOM 741 C CA . THR A 1 95 ? -20.381 -18.474 5.434 1.00 41.25 95 THR A CA 1
ATOM 742 C C . THR A 1 95 ? -19.728 -18.689 4.049 1.00 41.25 95 THR A C 1
ATOM 744 O O . THR A 1 95 ? -19.136 -17.790 3.468 1.00 41.25 95 THR A O 1
ATOM 747 N N . GLN A 1 96 ? -19.804 -19.939 3.580 1.00 42.47 96 GLN A N 1
ATOM 748 C CA . GLN A 1 96 ? -19.306 -20.579 2.338 1.00 42.47 96 GLN A CA 1
ATOM 749 C C . GLN A 1 96 ? -20.027 -20.020 1.076 1.00 42.47 96 GLN A C 1
ATOM 751 O O . GLN A 1 96 ? -21.162 -19.585 1.224 1.00 42.47 96 GLN A O 1
ATOM 756 N N . LYS A 1 97 ? -19.537 -20.003 -0.181 1.00 37.53 97 LYS A N 1
ATOM 757 C CA . LYS A 1 97 ? -19.114 -21.093 -1.103 1.00 37.53 97 LYS A CA 1
ATOM 758 C C . LYS A 1 97 ? -18.865 -20.422 -2.479 1.00 37.53 97 LYS A C 1
ATOM 760 O O . LYS A 1 97 ? -19.774 -19.744 -2.931 1.00 37.53 97 LYS A O 1
ATOM 765 N N . ASP A 1 98 ? -17.702 -20.519 -3.127 1.00 37.53 98 ASP A N 1
ATOM 766 C CA . ASP A 1 98 ? -17.434 -21.504 -4.189 1.00 37.53 98 ASP A CA 1
ATOM 767 C C . ASP A 1 98 ? -15.936 -21.609 -4.596 1.00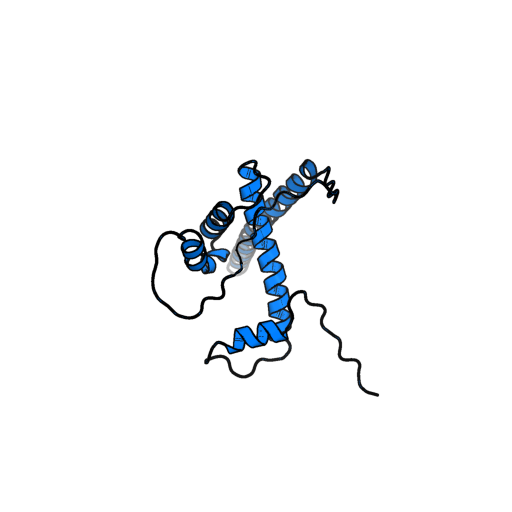 37.53 98 ASP A C 1
ATOM 769 O O . ASP A 1 98 ? -15.108 -20.725 -4.396 1.00 37.53 98 ASP A O 1
ATOM 773 N N . ASN A 1 99 ? -15.582 -22.797 -5.093 1.00 47.75 99 ASN A N 1
ATOM 774 C CA . ASN A 1 99 ? -14.232 -23.333 -5.268 1.00 47.75 99 ASN A CA 1
ATOM 775 C C . ASN A 1 99 ? -13.407 -22.660 -6.379 1.00 47.75 99 ASN A C 1
ATOM 777 O O . ASN A 1 99 ? -13.790 -22.737 -7.544 1.00 47.75 99 ASN A O 1
ATOM 781 N N . GLN A 1 100 ? -12.183 -22.228 -6.044 1.00 41.38 100 GLN A N 1
ATOM 782 C CA . GLN A 1 100 ? -10.948 -22.577 -6.770 1.00 41.38 100 GLN A CA 1
ATOM 783 C C . GLN A 1 100 ? -9.698 -22.153 -5.967 1.00 41.38 100 GLN A C 1
ATOM 785 O O . GLN A 1 100 ? -9.441 -20.971 -5.766 1.00 41.38 100 GLN A O 1
ATOM 790 N N . GLY A 1 101 ? -8.897 -23.134 -5.530 1.00 34.94 101 GLY A N 1
ATOM 791 C CA . GLY A 1 101 ? -7.524 -22.916 -5.052 1.00 34.94 101 GLY A CA 1
ATOM 792 C C . GLY A 1 101 ? -7.351 -22.654 -3.552 1.00 34.94 101 GLY A C 1
ATOM 793 O O . GLY A 1 101 ? -6.872 -21.594 -3.154 1.00 34.94 101 GLY A O 1
ATOM 794 N N . LEU A 1 102 ? -7.655 -23.654 -2.718 1.00 38.47 102 LEU A N 1
ATOM 795 C CA . LEU A 1 102 ? -7.190 -23.734 -1.328 1.00 38.47 102 LEU A CA 1
ATOM 796 C C . LEU A 1 102 ? -5.651 -23.597 -1.280 1.00 38.47 102 LEU A C 1
ATOM 798 O O . LEU A 1 102 ? -4.925 -24.558 -1.515 1.00 38.47 102 LEU A O 1
ATOM 802 N N . SER A 1 103 ? -5.141 -22.420 -0.913 1.00 43.94 103 SER A N 1
ATOM 803 C CA . SER A 1 103 ? -3.889 -22.337 -0.157 1.00 43.94 103 SER A CA 1
ATOM 804 C C . SER A 1 103 ? -4.262 -22.127 1.304 1.00 43.94 103 SER A C 1
ATOM 806 O O . SER A 1 103 ? -4.363 -21.014 1.812 1.00 43.94 103 SER A O 1
ATOM 808 N N . VAL A 1 104 ? -4.549 -23.251 1.960 1.00 35.72 104 VAL A N 1
ATOM 809 C CA . VAL A 1 104 ? -4.633 -23.349 3.414 1.00 35.72 104 VAL A CA 1
ATOM 810 C C . VAL A 1 104 ? -3.294 -22.865 3.959 1.00 35.72 104 VAL A C 1
ATOM 812 O O . VAL A 1 104 ? -2.284 -23.559 3.870 1.00 35.72 104 VAL A O 1
ATOM 815 N N . TRP A 1 105 ? -3.269 -21.653 4.506 1.00 37.97 105 TRP A N 1
ATOM 816 C CA . TRP A 1 105 ? -2.302 -21.361 5.550 1.00 37.97 105 TRP A CA 1
ATOM 817 C C . TRP A 1 105 ? -2.662 -22.271 6.726 1.00 37.97 105 TRP A C 1
ATOM 819 O O . TRP A 1 105 ? -3.822 -22.262 7.146 1.00 37.97 105 TRP A O 1
ATOM 829 N N . PRO A 1 106 ? -1.733 -23.101 7.226 1.00 37.28 106 PRO A N 1
ATOM 830 C CA . PRO A 1 106 ? -2.047 -23.969 8.343 1.00 37.28 106 PRO A CA 1
ATOM 831 C C . PRO A 1 106 ? -2.482 -23.111 9.542 1.00 37.28 106 PRO A C 1
ATOM 833 O O . PRO A 1 106 ? -1.878 -22.060 9.791 1.00 37.28 106 PRO A O 1
ATOM 836 N N . PRO A 1 107 ? -3.513 -23.536 10.294 1.00 44.34 107 PRO A N 1
ATOM 837 C CA . PRO A 1 107 ? -3.868 -22.898 11.549 1.00 44.34 107 PRO A CA 1
ATOM 838 C C . PRO A 1 107 ? -2.640 -22.927 12.452 1.00 44.34 107 PRO A C 1
ATOM 840 O O . PRO A 1 107 ? -2.067 -23.990 12.700 1.00 44.34 107 PRO A O 1
ATOM 843 N N . ILE A 1 108 ? -2.212 -21.761 12.937 1.00 50.28 108 ILE A N 1
ATOM 844 C CA . ILE A 1 108 ? -1.201 -21.700 13.988 1.00 50.28 108 ILE A CA 1
ATOM 845 C C . ILE A 1 108 ? -1.814 -22.387 15.207 1.00 50.28 108 ILE A C 1
ATOM 847 O O . ILE A 1 108 ? -2.650 -21.817 15.909 1.00 50.28 108 ILE A O 1
ATOM 851 N N . HIS A 1 109 ? -1.414 -23.638 15.435 1.00 45.59 109 HIS A N 1
ATOM 852 C CA . HIS A 1 109 ? -1.652 -24.334 16.683 1.00 45.59 109 HIS A CA 1
ATOM 853 C C . HIS A 1 109 ? -1.102 -23.467 17.815 1.00 45.59 109 HIS A C 1
ATOM 855 O O . HIS A 1 109 ? 0.107 -23.280 17.965 1.00 45.59 109 HIS A O 1
ATOM 861 N N . ARG A 1 110 ? -2.025 -22.938 18.620 1.00 43.28 110 ARG A N 1
ATOM 862 C CA . ARG A 1 110 ? -1.781 -22.428 19.964 1.00 43.28 110 ARG A CA 1
ATOM 863 C C . ARG A 1 110 ? -1.265 -23.598 20.804 1.00 43.28 110 ARG A C 1
ATOM 865 O O . ARG A 1 110 ? -2.043 -24.320 21.413 1.00 43.28 110 ARG A O 1
ATOM 872 N N . SER A 1 111 ? 0.044 -23.808 20.780 1.00 30.89 111 SER A N 1
ATOM 873 C CA . SER A 1 111 ? 0.740 -24.737 21.662 1.00 30.89 111 SER A CA 1
ATOM 874 C C . SER A 1 111 ? 1.399 -23.928 22.769 1.00 30.89 111 SER A C 1
ATOM 876 O O . SER A 1 111 ? 2.202 -23.033 22.498 1.00 30.89 111 SER A O 1
ATOM 878 N N . GLN A 1 112 ? 1.025 -24.209 24.019 1.00 41.16 112 GLN A N 1
ATOM 879 C CA . GLN A 1 112 ? 1.789 -23.761 25.174 1.00 41.16 112 GLN A CA 1
ATOM 880 C C . GLN A 1 112 ? 3.238 -24.236 25.018 1.00 41.16 112 GLN A C 1
ATO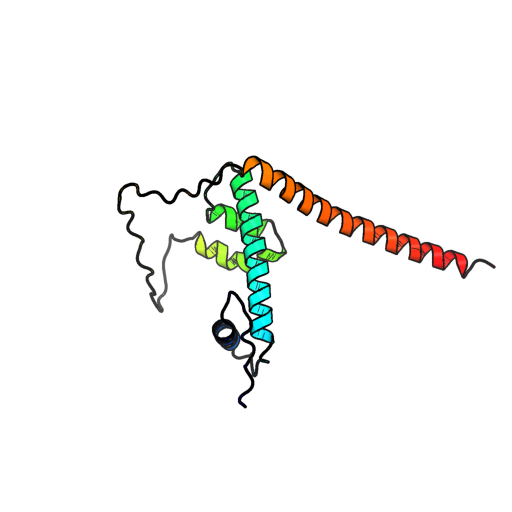M 882 O O . GLN A 1 112 ? 3.515 -25.436 25.017 1.00 41.16 112 GLN A O 1
ATOM 887 N N . ARG A 1 113 ? 4.179 -23.295 24.955 1.00 28.36 113 ARG A N 1
ATOM 888 C CA . ARG A 1 113 ? 5.568 -23.571 25.310 1.00 28.36 113 ARG A CA 1
ATOM 889 C C . ARG A 1 113 ? 6.180 -22.356 25.995 1.00 28.36 113 ARG A C 1
ATOM 891 O O . ARG A 1 113 ? 6.423 -21.331 25.370 1.00 28.36 113 ARG A O 1
ATOM 898 N N . SER A 1 114 ? 6.310 -22.519 27.311 1.00 28.36 114 SER A N 1
ATOM 899 C CA . SER A 1 114 ? 7.327 -21.981 28.221 1.00 28.36 114 SER A CA 1
ATOM 900 C C . SER A 1 114 ? 8.170 -20.804 27.720 1.00 28.36 114 SER A C 1
ATOM 902 O O . SER A 1 114 ? 9.019 -20.957 26.844 1.00 28.36 114 SER A O 1
ATOM 904 N N . THR A 1 115 ? 7.958 -19.665 28.384 1.00 39.72 115 THR A N 1
ATOM 905 C CA . THR A 1 115 ? 8.970 -18.685 28.809 1.00 39.72 115 THR A CA 1
ATOM 906 C C . THR A 1 115 ? 10.387 -18.926 28.275 1.00 39.72 115 THR A C 1
ATOM 908 O O . THR A 1 115 ? 11.142 -19.720 28.832 1.00 39.72 115 THR A O 1
ATOM 911 N N . SER A 1 116 ? 10.781 -18.176 27.249 1.00 30.58 116 SER A N 1
ATOM 912 C CA . SER A 1 116 ? 12.187 -17.838 27.051 1.00 30.58 116 SER A CA 1
ATOM 913 C C . SER A 1 116 ? 12.274 -16.417 26.518 1.00 30.58 116 SER A C 1
ATOM 915 O O . SER A 1 116 ? 11.686 -16.073 25.493 1.00 30.58 116 SER A O 1
ATOM 917 N N . ALA A 1 117 ? 12.943 -15.588 27.308 1.00 36.72 117 ALA A N 1
ATOM 918 C CA . ALA A 1 117 ? 13.036 -14.150 27.192 1.00 36.72 117 ALA A CA 1
ATOM 919 C C . ALA A 1 117 ? 13.576 -13.702 25.826 1.00 36.72 117 ALA A C 1
ATOM 921 O O . ALA A 1 117 ? 14.754 -13.867 25.522 1.00 36.72 117 ALA A O 1
ATOM 922 N N . TYR A 1 118 ? 12.729 -13.045 25.038 1.00 33.50 118 TYR A N 1
ATOM 923 C CA . TYR A 1 118 ? 13.165 -11.868 24.303 1.00 33.50 118 TYR A CA 1
ATOM 924 C C . TYR A 1 118 ? 12.630 -10.673 25.089 1.00 33.50 118 TYR A C 1
ATOM 926 O O . TYR A 1 118 ? 11.468 -10.287 24.983 1.00 33.50 118 TYR A O 1
ATOM 934 N N . ASN A 1 119 ? 13.479 -10.125 25.955 1.00 30.48 119 ASN A N 1
ATOM 935 C CA . ASN A 1 119 ? 13.235 -8.816 26.533 1.00 30.48 119 ASN A CA 1
ATOM 936 C C . ASN A 1 119 ? 13.284 -7.805 25.384 1.00 30.48 119 ASN A C 1
ATOM 938 O O . ASN A 1 119 ? 14.343 -7.309 25.012 1.00 30.48 119 ASN A O 1
ATOM 942 N N . VAL A 1 120 ? 12.126 -7.512 24.796 1.00 37.44 120 VAL A N 1
ATOM 943 C CA . VAL A 1 120 ? 11.857 -6.164 24.297 1.00 37.44 120 VAL A CA 1
ATOM 944 C C . VAL A 1 120 ? 11.330 -5.369 25.478 1.00 37.44 120 VAL A C 1
ATOM 946 O O . VAL A 1 120 ? 10.166 -4.984 25.541 1.00 37.44 120 VAL A O 1
ATOM 949 N N . ASP A 1 121 ? 12.223 -5.156 26.442 1.00 31.94 121 ASP A N 1
ATOM 950 C CA . ASP A 1 121 ? 12.124 -4.019 27.332 1.00 31.94 121 ASP A CA 1
ATOM 951 C C . ASP A 1 121 ? 12.040 -2.787 26.427 1.00 31.94 121 ASP A C 1
ATOM 953 O O . ASP A 1 121 ? 13.029 -2.318 25.864 1.00 31.94 121 ASP A O 1
ATOM 957 N N . PHE A 1 122 ? 10.827 -2.267 26.268 1.00 39.25 122 PHE A N 1
ATOM 958 C CA . PHE A 1 122 ? 10.572 -0.951 25.700 1.00 39.25 122 PHE A CA 1
ATOM 959 C C . PHE A 1 122 ? 10.085 -0.024 26.829 1.00 39.25 122 PHE A C 1
ATOM 961 O O . PHE A 1 122 ? 8.930 0.419 26.814 1.00 39.25 122 PHE A O 1
ATOM 968 N N . PRO A 1 123 ? 10.916 0.274 27.852 1.00 41.06 123 PRO A N 1
ATOM 969 C CA . PRO A 1 123 ? 10.505 1.112 28.960 1.00 41.06 123 PRO A CA 1
ATOM 970 C C . PRO A 1 123 ? 10.699 2.578 28.554 1.00 41.06 123 PRO A C 1
ATOM 972 O O . PRO A 1 123 ? 11.679 3.193 28.943 1.00 41.06 123 PRO A O 1
ATOM 975 N N . ALA A 1 124 ? 9.811 3.122 27.710 1.00 41.25 124 ALA A N 1
ATOM 976 C CA . ALA A 1 124 ? 9.605 4.579 27.538 1.00 41.25 124 ALA A CA 1
ATOM 977 C C . ALA A 1 124 ? 8.497 4.961 26.524 1.00 41.25 124 ALA A C 1
ATOM 979 O O . ALA A 1 124 ? 8.462 6.095 26.036 1.00 41.25 124 ALA A O 1
ATOM 980 N N . ALA A 1 125 ? 7.553 4.073 26.183 1.00 45.78 125 ALA A N 1
ATOM 981 C CA . ALA A 1 125 ? 6.501 4.403 25.207 1.00 45.78 125 ALA A CA 1
ATOM 982 C C . ALA A 1 125 ? 5.552 5.539 25.657 1.00 45.78 125 ALA A C 1
ATOM 984 O O . ALA A 1 125 ? 4.846 6.114 24.831 1.00 45.78 125 ALA A O 1
ATOM 985 N N . HIS A 1 126 ? 5.586 5.932 26.935 1.00 46.25 126 HIS A N 1
ATOM 986 C CA . HIS A 1 126 ? 4.771 7.034 27.450 1.00 46.25 126 HIS A CA 1
ATOM 987 C C . HIS A 1 126 ? 5.277 8.430 27.029 1.00 46.25 126 HIS A C 1
ATOM 989 O O . HIS A 1 126 ? 4.497 9.378 26.977 1.00 46.25 126 HIS A O 1
ATOM 995 N N . LEU A 1 127 ? 6.564 8.574 26.681 1.00 47.50 127 LEU A N 1
ATOM 996 C CA . LEU A 1 127 ? 7.161 9.874 26.330 1.00 47.50 127 LEU A CA 1
ATOM 997 C C . LEU A 1 127 ? 7.378 10.067 24.823 1.00 47.50 127 LEU A C 1
ATOM 999 O O . LEU A 1 127 ? 7.356 11.201 24.345 1.00 47.50 127 LEU A O 1
ATOM 1003 N N . PHE A 1 128 ? 7.501 8.988 24.046 1.00 43.78 128 PHE A N 1
ATOM 1004 C CA . PHE A 1 128 ? 7.690 9.103 22.595 1.00 43.78 128 PHE A CA 1
ATOM 1005 C C . PHE A 1 128 ? 6.382 9.351 21.820 1.00 43.78 128 PHE A C 1
ATOM 1007 O O . PHE A 1 128 ? 6.405 9.968 20.753 1.00 43.78 128 PHE A O 1
ATOM 1014 N N . CYS A 1 129 ? 5.222 8.951 22.357 1.00 43.16 129 CYS A N 1
ATOM 1015 C CA . CYS A 1 129 ? 3.946 9.106 21.649 1.00 43.16 129 CYS A CA 1
ATOM 1016 C C . CYS A 1 129 ? 3.389 10.544 21.712 1.00 43.16 129 CYS A C 1
ATOM 1018 O O . CYS A 1 129 ? 2.838 11.032 20.724 1.00 43.16 129 CYS A O 1
ATOM 1020 N N . SER A 1 130 ? 3.623 11.281 22.805 1.00 43.88 130 SER A N 1
ATOM 1021 C CA . SER A 1 130 ? 3.205 12.690 22.926 1.00 43.88 130 SER A CA 1
ATOM 1022 C C . SER A 1 130 ? 3.925 13.616 21.936 1.00 43.88 130 SER A C 1
ATOM 1024 O O . SER A 1 130 ? 3.329 14.570 21.432 1.00 43.88 130 SER A O 1
ATOM 1026 N N . HIS A 1 131 ? 5.183 13.321 21.586 1.00 51.22 131 HIS A N 1
ATOM 1027 C CA . HIS A 1 131 ? 5.943 14.139 20.635 1.00 51.22 131 HIS A CA 1
ATOM 1028 C C . HIS A 1 131 ? 5.509 13.905 19.176 1.00 51.22 131 HIS A C 1
ATOM 1030 O O . HIS A 1 131 ? 5.409 14.852 18.395 1.00 51.22 131 HIS A O 1
ATOM 1036 N N . VAL A 1 132 ? 5.156 12.666 18.813 1.00 55.34 132 VAL A N 1
ATOM 1037 C CA . VAL A 1 132 ? 4.654 12.327 17.468 1.00 55.34 132 VAL A CA 1
ATOM 1038 C C . VAL A 1 132 ? 3.224 12.842 17.248 1.00 55.34 132 VAL A C 1
ATOM 1040 O O . VAL A 1 132 ? 2.917 13.331 16.159 1.00 55.34 132 VAL A O 1
ATOM 1043 N N . ILE A 1 133 ? 2.370 12.834 18.283 1.00 55.31 133 ILE A N 1
ATOM 1044 C CA . ILE A 1 133 ? 1.037 13.464 18.237 1.00 55.31 133 ILE A CA 1
ATOM 1045 C C . ILE A 1 133 ? 1.164 14.980 18.010 1.00 55.31 133 ILE A C 1
ATOM 1047 O O . ILE A 1 133 ? 0.449 15.540 17.175 1.00 55.31 133 ILE A O 1
ATOM 1051 N N . ARG A 1 134 ? 2.119 15.644 18.678 1.00 54.22 134 ARG A N 1
ATOM 1052 C CA . ARG A 1 134 ? 2.364 17.085 18.505 1.00 54.22 134 ARG A CA 1
ATOM 1053 C C . ARG A 1 134 ? 2.918 17.422 17.114 1.00 54.22 134 ARG A C 1
ATOM 1055 O O . ARG A 1 134 ? 2.413 18.343 16.480 1.00 54.22 134 ARG A O 1
ATOM 1062 N N . LEU A 1 135 ? 3.861 16.635 16.589 1.00 54.41 135 LEU A N 1
ATOM 1063 C CA . LEU A 1 135 ? 4.451 16.858 15.260 1.00 54.41 135 LEU A CA 1
ATOM 1064 C C . LEU A 1 135 ? 3.472 16.609 14.098 1.00 54.41 135 LEU A C 1
ATOM 1066 O O . LEU A 1 135 ? 3.503 17.343 13.108 1.00 54.41 135 LEU A O 1
ATOM 1070 N N . TRP A 1 136 ? 2.564 15.629 14.201 1.00 47.84 136 TRP A N 1
ATOM 1071 C CA . TRP A 1 136 ? 1.534 15.432 13.170 1.00 47.84 136 TRP A CA 1
ATOM 1072 C C . TRP A 1 136 ? 0.414 16.481 13.266 1.00 47.84 136 TRP A C 1
ATOM 1074 O O . TRP A 1 136 ? -0.069 16.965 12.240 1.00 47.84 136 TRP A O 1
ATOM 1084 N N . SER A 1 137 ? 0.058 16.917 14.482 1.00 48.81 137 SER A N 1
ATOM 1085 C CA . SER A 1 137 ? -0.887 18.024 14.675 1.00 4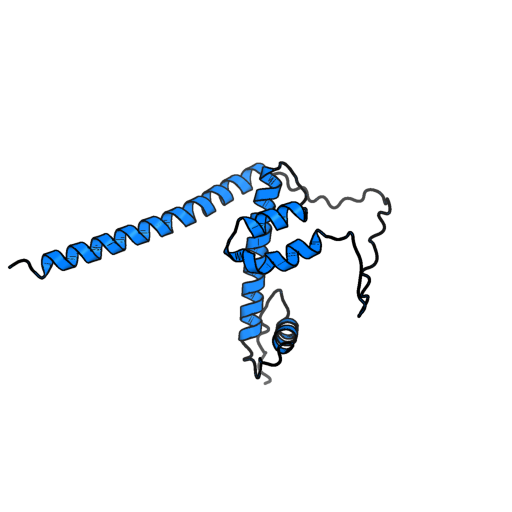8.81 137 SER A CA 1
ATOM 1086 C C . SER A 1 137 ? -0.352 19.359 14.135 1.00 48.81 137 SER A C 1
ATOM 1088 O O . SER A 1 137 ? -1.145 20.150 13.622 1.00 48.81 137 SER A O 1
ATOM 1090 N N . ASP A 1 138 ? 0.960 19.611 14.189 1.00 48.62 138 ASP A N 1
ATOM 1091 C CA . ASP A 1 138 ? 1.574 20.828 13.631 1.00 48.62 138 ASP A CA 1
ATOM 1092 C C . ASP A 1 138 ? 1.648 20.813 12.093 1.00 48.62 138 ASP A C 1
ATOM 1094 O O . ASP A 1 138 ? 1.444 21.840 11.436 1.00 48.62 138 ASP A O 1
ATOM 1098 N N . SER A 1 139 ? 1.845 19.637 11.484 1.00 45.81 139 SER A N 1
ATOM 1099 C CA . SER A 1 139 ? 1.926 19.494 10.021 1.00 45.81 139 SER A CA 1
ATOM 1100 C C . SER A 1 139 ? 0.617 19.878 9.306 1.00 45.81 139 SER A C 1
ATOM 1102 O O . SER A 1 139 ? 0.636 20.443 8.210 1.00 45.81 139 SER A O 1
ATOM 1104 N N . THR A 1 140 ? -0.536 19.674 9.953 1.00 50.66 140 THR A N 1
ATOM 1105 C CA . THR A 1 140 ? -1.847 20.058 9.393 1.00 50.66 140 THR A CA 1
ATOM 1106 C C . THR A 1 140 ? -2.165 21.556 9.530 1.00 50.66 140 THR A C 1
ATOM 1108 O O . THR A 1 140 ? -2.924 22.090 8.716 1.00 50.66 140 THR A O 1
ATOM 1111 N N . LYS A 1 141 ? -1.555 22.274 10.490 1.00 51.88 141 LYS A N 1
ATOM 1112 C CA . LYS A 1 141 ? -1.727 23.733 10.655 1.00 51.88 141 LYS A CA 1
ATOM 1113 C C . LYS A 1 141 ? -0.888 24.549 9.669 1.00 51.88 141 LYS A C 1
ATOM 1115 O O . LYS A 1 141 ? -1.390 25.538 9.129 1.00 51.88 141 LYS A O 1
ATOM 1120 N N . GLN A 1 142 ? 0.333 24.111 9.357 1.00 46.81 142 GLN A N 1
ATOM 1121 C CA . GLN A 1 142 ? 1.198 24.787 8.377 1.00 46.81 142 GLN A CA 1
ATOM 1122 C C . GLN A 1 142 ? 0.581 24.819 6.966 1.00 46.81 142 GLN A C 1
ATOM 1124 O O . GLN A 1 142 ? 0.717 25.808 6.245 1.00 46.81 142 GLN A O 1
ATOM 1129 N N . ASN A 1 143 ? -0.176 23.784 6.580 1.00 48.91 143 ASN A N 1
ATOM 1130 C CA . ASN A 1 143 ? -0.790 23.724 5.250 1.00 48.91 143 ASN A CA 1
ATOM 1131 C C . ASN A 1 143 ? -2.038 24.626 5.106 1.00 48.91 143 ASN A C 1
ATOM 1133 O O . ASN A 1 143 ? -2.390 25.025 3.997 1.00 48.91 143 ASN A O 1
ATOM 1137 N N . LYS A 1 144 ? -2.689 25.000 6.221 1.00 49.50 144 LYS A N 1
ATOM 1138 C CA . LYS A 1 144 ? -3.809 25.962 6.232 1.00 49.50 144 LYS A CA 1
ATOM 1139 C C . LYS A 1 144 ? -3.315 27.415 6.191 1.00 49.50 144 LYS A C 1
ATOM 1141 O O . LYS A 1 144 ? -3.876 28.213 5.445 1.00 49.50 144 LYS A O 1
ATOM 1146 N N . LYS A 1 145 ? -2.224 27.736 6.903 1.00 45.38 145 LYS A N 1
ATOM 1147 C CA . LYS A 1 145 ? -1.600 29.076 6.910 1.00 45.38 145 LYS A CA 1
ATOM 1148 C C . LYS A 1 145 ? -1.076 29.471 5.518 1.00 45.38 145 LYS A C 1
ATOM 1150 O O . LYS A 1 145 ? -1.414 30.533 5.007 1.00 45.38 145 LYS A O 1
ATOM 1155 N N . LYS A 1 146 ? -0.406 28.542 4.821 1.00 46.16 146 LYS A N 1
ATOM 1156 C CA . LYS A 1 146 ? 0.138 28.773 3.466 1.00 46.16 146 LYS A CA 1
ATOM 1157 C C . LYS A 1 146 ? -0.919 29.056 2.388 1.00 46.16 146 LYS A C 1
ATOM 1159 O O . LYS A 1 146 ? -0.578 29.591 1.335 1.00 46.16 146 LYS A O 1
ATOM 1164 N N . LYS A 1 147 ? -2.189 28.692 2.616 1.00 47.88 147 LYS A N 1
ATOM 1165 C CA . LYS A 1 147 ? -3.299 28.998 1.696 1.00 47.88 147 LYS A CA 1
ATOM 1166 C C . LYS A 1 147 ? -3.875 30.402 1.926 1.00 47.88 147 LYS A C 1
ATOM 1168 O O . LYS A 1 147 ? -4.411 30.988 0.994 1.00 47.88 147 LYS A O 1
ATOM 1173 N N . GLN A 1 148 ? -3.718 30.954 3.128 1.00 49.97 148 GLN A N 1
ATOM 1174 C CA . GLN A 1 148 ? -4.186 32.296 3.473 1.00 49.97 148 GLN A CA 1
ATOM 1175 C C . GLN A 1 148 ? -3.191 33.371 3.005 1.00 49.97 148 GLN A C 1
ATOM 1177 O O . GLN A 1 148 ? -3.601 34.372 2.423 1.00 49.97 148 GLN A O 1
ATOM 1182 N N . ASP A 1 149 ? -1.888 33.099 3.120 1.00 52.91 149 ASP A N 1
ATOM 1183 C CA . ASP A 1 149 ? -0.842 34.043 2.701 1.00 52.91 149 ASP A CA 1
ATOM 1184 C C . ASP A 1 149 ? -0.787 34.215 1.171 1.00 52.91 149 ASP A C 1
ATOM 1186 O O . ASP A 1 149 ? -0.586 35.321 0.673 1.00 52.91 149 ASP A O 1
ATOM 1190 N N . LYS A 1 150 ? -1.068 33.154 0.399 1.00 53.56 150 LYS A N 1
ATOM 1191 C CA . LYS A 1 150 ? -1.148 33.243 -1.073 1.00 53.56 150 LYS A CA 1
ATOM 1192 C C . LYS A 1 150 ? -2.347 34.059 -1.568 1.00 53.56 150 LYS A C 1
ATOM 1194 O O . LYS A 1 150 ? -2.223 34.749 -2.575 1.00 53.56 150 LYS A O 1
ATOM 1199 N N . ASN A 1 151 ? -3.475 34.020 -0.857 1.00 51.53 151 ASN A N 1
ATOM 1200 C CA . ASN A 1 151 ? -4.649 34.824 -1.206 1.00 51.53 151 ASN A CA 1
ATOM 1201 C C . ASN A 1 151 ? -4.482 36.306 -0.828 1.00 51.53 151 ASN A C 1
ATOM 1203 O O . ASN A 1 151 ? -5.084 37.158 -1.473 1.00 51.53 151 ASN A O 1
ATOM 1207 N N . SER A 1 152 ? -3.653 36.626 0.171 1.00 52.03 152 SER A N 1
ATOM 1208 C CA . SER A 1 152 ? -3.365 38.014 0.559 1.00 52.03 152 SER A CA 1
ATOM 1209 C C . SER A 1 152 ? -2.455 38.723 -0.454 1.00 52.03 152 SER A C 1
ATOM 1211 O O . SER A 1 152 ? -2.753 39.831 -0.898 1.00 52.03 152 SER A O 1
ATOM 1213 N N . VAL A 1 153 ? -1.393 38.051 -0.920 1.00 55.44 153 VAL A N 1
ATOM 1214 C CA . VAL A 1 153 ? -0.456 38.633 -1.902 1.00 55.44 153 VAL A CA 1
ATOM 1215 C C . VAL A 1 153 ? -1.127 38.861 -3.264 1.00 55.44 153 VAL A C 1
ATOM 1217 O O . VAL A 1 153 ? -0.872 39.874 -3.911 1.00 55.44 153 VAL A O 1
ATOM 1220 N N . HIS A 1 154 ? -2.044 37.980 -3.676 1.00 53.28 154 HIS A N 1
ATOM 1221 C CA . HIS A 1 154 ? -2.759 38.137 -4.948 1.00 53.28 154 HIS A CA 1
ATOM 1222 C C . HIS A 1 154 ? -3.796 39.278 -4.923 1.00 53.28 154 HIS A C 1
ATOM 1224 O O . HIS A 1 154 ? -4.020 39.917 -5.948 1.00 53.28 154 HIS A O 1
ATOM 1230 N N . ASN A 1 155 ? -4.385 39.586 -3.759 1.00 54.03 155 ASN A N 1
ATOM 1231 C CA . ASN A 1 155 ? -5.318 40.712 -3.609 1.00 54.03 155 ASN A CA 1
ATOM 1232 C C . ASN A 1 155 ? -4.615 42.073 -3.467 1.00 54.03 155 ASN A C 1
ATOM 1234 O O . ASN A 1 155 ? -5.198 43.099 -3.805 1.00 54.03 155 ASN A O 1
ATOM 1238 N N . SER A 1 156 ? -3.364 42.097 -2.998 1.00 54.59 156 SER A N 1
ATOM 1239 C CA . SER A 1 156 ? -2.588 43.337 -2.876 1.00 54.59 156 SER A CA 1
ATOM 1240 C C . SER A 1 156 ? -1.965 43.771 -4.209 1.00 54.59 156 SER A C 1
ATOM 1242 O O . SER A 1 156 ? -1.932 44.964 -4.504 1.00 54.59 156 SER A O 1
ATOM 1244 N N . LEU A 1 157 ? -1.570 42.825 -5.072 1.00 52.97 157 LEU A N 1
ATOM 1245 C CA . LEU A 1 157 ? -1.036 43.153 -6.400 1.00 52.97 157 LEU A CA 1
ATOM 1246 C C . LEU A 1 157 ? -2.110 43.729 -7.342 1.00 52.97 157 LEU A C 1
ATOM 1248 O O . LEU A 1 157 ? -1.806 44.575 -8.177 1.00 52.97 157 LEU A O 1
ATOM 1252 N N . HIS A 1 158 ? -3.375 43.333 -7.172 1.00 52.25 158 HIS A N 1
ATOM 1253 C CA . HIS A 1 158 ? -4.476 43.819 -8.009 1.00 52.25 158 HIS A CA 1
ATOM 1254 C C . HIS A 1 158 ? -4.959 45.237 -7.642 1.00 52.25 158 HIS A C 1
ATOM 1256 O O . HIS A 1 158 ? -5.570 45.899 -8.475 1.00 52.25 158 HIS A O 1
ATOM 1262 N N . GLN A 1 159 ? -4.658 45.734 -6.432 1.00 56.22 159 GLN A N 1
ATOM 1263 C CA . GLN A 1 159 ? -4.934 47.128 -6.046 1.00 56.22 159 GLN A CA 1
ATOM 1264 C C . GLN A 1 159 ? -3.813 48.103 -6.433 1.00 56.22 159 GLN A C 1
ATOM 1266 O O . GLN A 1 159 ? -4.077 49.289 -6.584 1.00 56.22 159 GLN A O 1
ATOM 1271 N N . SER A 1 160 ? -2.582 47.626 -6.648 1.00 53.88 160 SER A N 1
ATOM 1272 C CA . SER A 1 160 ? -1.462 48.505 -7.021 1.00 53.88 160 SER A CA 1
ATOM 1273 C C . SER A 1 160 ? -1.345 48.766 -8.530 1.00 53.88 160 SER A C 1
ATOM 1275 O O . SER A 1 160 ? -0.588 49.649 -8.919 1.00 53.88 160 SER A O 1
ATOM 1277 N N . VAL A 1 161 ? -2.057 48.013 -9.380 1.00 55.25 161 VAL A N 1
ATOM 1278 C CA . VAL A 1 161 ? -1.976 48.131 -10.855 1.00 55.25 161 VAL A CA 1
ATOM 1279 C C . VAL A 1 161 ? -3.158 48.912 -11.459 1.00 55.25 161 VAL A C 1
ATOM 1281 O O . VAL A 1 161 ? -3.055 49.382 -12.584 1.00 55.25 161 VAL A O 1
ATOM 1284 N N . PHE A 1 162 ? -4.249 49.121 -10.712 1.00 54.41 162 PHE A N 1
ATOM 1285 C CA . PHE A 1 162 ? -5.454 49.836 -11.180 1.00 54.41 162 PHE A CA 1
ATOM 1286 C C . PHE A 1 162 ? -5.750 51.144 -10.419 1.00 54.41 162 PHE A C 1
ATOM 1288 O O . PHE A 1 162 ? -6.854 51.672 -10.508 1.00 54.41 162 PHE A O 1
ATOM 1295 N N . GLY A 1 163 ? -4.780 51.661 -9.660 1.00 55.38 163 GLY A N 1
ATOM 1296 C CA . GLY A 1 163 ? -4.900 52.903 -8.892 1.00 55.38 163 GLY A CA 1
ATOM 1297 C C . GLY A 1 163 ? -4.075 54.053 -9.471 1.00 55.38 163 GLY A C 1
ATOM 1298 O O . GLY A 1 163 ? -3.131 54.494 -8.821 1.00 55.38 163 GLY A O 1
ATOM 1299 N N . GLN A 1 164 ? -4.416 54.503 -10.679 1.00 47.44 164 GLN A N 1
ATOM 1300 C CA . GLN A 1 164 ? -4.250 55.883 -11.153 1.00 47.44 164 GLN A CA 1
ATOM 1301 C C . GLN A 1 164 ? -5.431 56.229 -12.055 1.00 47.44 164 GLN A C 1
ATOM 1303 O O . GLN A 1 164 ? -5.800 55.356 -12.874 1.00 47.44 164 GLN A O 1
#

Sequence (164 aa):
MPGQKRKYNVRFPPGRIKKIMQKDTEVGRIAMAVPVIIARALEMFLKSLLTKTCLITQAKFNNIVSVAHMKQCIESEKLFHFLKDLAEGATSTATQKDNQGLSVWPPIHRSQRSTSAYNVDFPAAHLFCSHVIRLWSDSTKQNKKKKQDKNSVHNSLHQSVFGQ

Secondary structure (DSSP, 8-state):
----------SS-HHHHHHHHTTSTT-----THHHHHHHHHHHHHHHHHHHHHHHHHHHTT-SS--HHHHHHHHHH-GGGGGGHHHHHHHH--S-----S----PPP---------------TTHHHHHHHHHHHHHHHHHHHHHHHHHHHHHHHHHHHHSS--

Radius of gyration: 24.43 Å; Cα contacts (8 Å, |Δi|>4): 55; chains: 1; bounding box: 56×81×50 Å

pLDDT: mean 70.15, std 23.79, range [28.36, 96.69]

Mean predicted aligned error: 17.69 Å

Solvent-acces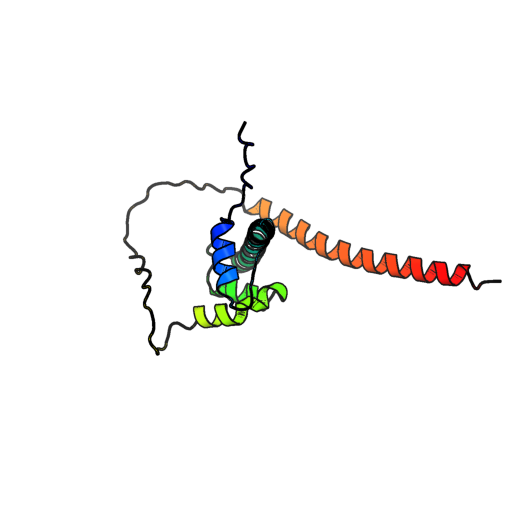sible surface area (backbone atoms only — not comparable to full-atom values): 10557 Å² total; per-residue (Å²): 130,87,76,81,76,81,75,80,91,57,93,45,59,40,70,59,47,47,56,59,55,55,69,41,90,88,48,76,93,75,62,83,62,55,31,52,51,49,26,53,51,52,54,54,48,51,52,50,54,52,51,53,23,48,52,53,21,50,76,68,79,39,96,64,88,46,72,70,36,46,47,53,41,32,74,72,34,78,91,39,46,91,45,45,75,62,49,55,60,71,73,54,89,82,75,91,88,84,93,81,79,90,76,76,72,76,79,82,75,89,66,94,74,80,93,74,90,76,82,76,79,68,92,56,68,82,65,58,52,61,54,52,54,50,55,56,59,48,59,62,52,56,64,55,52,59,57,53,56,56,56,50,56,58,58,52,56,61,56,72,76,71,72,125

Foldseek 3Di:
DPDDDPDLDFPDDLVVQVVVQVVDVPDDDDDPCVSSVVSVVVVVVVVVLVVQLVVQCVVVVHPDRDLVSSQVSLVVDPVNVVCNVVSVVVVPPPDDDDDDDDPDPDPPPPDDDDDDDPPPPPPPPVPVVVVVVVVVVVVVVVVVVVVVVVVVVVVVVVVVPPDD

InterPro domains:
  IPR003958 Transcription factor CBF/NF-Y/archaeal histone domain [PF00808] (11-74)
  IPR009072 Histone-fold [G3DSA:1.10.20.10] (1-75)
  IPR009072 Histone-fold [SSF47113] (2-87)
  IPR050568 Transcription/DNA replication regulator [PTHR10252] (7-138)

Organism: NCBI:txid48701

Nearest PDB structures (foldseek):
  6y36-assembly1_C  TM=9.034E-01  e=2.098E-05  Aspergillus fumigatus Af293
  4g92-assembly1_C  TM=8.852E-01  e=4.320E-05  Aspergillus nidulans FGSC A4
  9gd3-assembly1_C  TM=6.819E-01  e=1.832E-04  Xenopus laevis
  5z23-assembly1_G  TM=7.201E-01  e=4.904E-04  Homo sapiens
  8xjv-assembly1_ap  TM=6.057E-01  e=4.300E-04  Xenopus laevis